Protein AF-A0A8T2I934-F1 (afdb_monomer_lite)

Sequence (112 aa):
MAALFMSQGSFARNPKDKVCKLAKNPPIPGGWTKLTGKEVRANSALKADAETTAASLMKGRYTGCTAEKVVVTKACSQVVAGTNYEYAAKAKAKCGKKTMPFSFSHTFFAPL

Foldseek 3Di:
DDDDWDFPDDDDDDLVPDAAPDPPDPDDQQHKAWDDPVRCVVDPVNVVVQQVVQQVCCVVPVDQWHKADKAWDIKIWHDDQFIKIKTKIKIWTGRPPDIDIDIDIGITTDHD

Secondary structure (DSSP, 8-state):
--------------TTSSS-TTTTS---TT-EEEPPHHHHHH-HHHHHHHHHHHHHHHHHHSTT-EEEEEEEEEEEEEESSEEEEEEEEEEEEEETTEEEEEEEEEEEEEE-

pLDDT: mean 75.2, std 19.25, range [29.81, 92.12]

Radius of gyration: 14.58 Å; chains: 1; bounding box: 34×26×46 Å

Structure (mmCIF, N/CA/C/O backbone):
data_AF-A0A8T2I934-F1
#
_entry.id   AF-A0A8T2I934-F1
#
loop_
_atom_site.group_PDB
_atom_site.id
_atom_site.type_symbol
_atom_site.label_atom_id
_atom_site.label_alt_id
_atom_site.label_comp_id
_atom_site.label_asym_id
_atom_site.label_entity_id
_atom_site.label_seq_id
_atom_site.pdbx_PDB_ins_code
_atom_site.Cartn_x
_atom_site.Cartn_y
_atom_site.Cartn_z
_atom_site.occupancy
_atom_site.B_iso_or_equiv
_atom_site.auth_seq_id
_atom_site.auth_comp_id
_atom_site.auth_asym_id
_atom_site.auth_atom_id
_atom_site.pdbx_PDB_model_num
ATOM 1 N N . MET A 1 1 ? 18.512 6.575 7.758 1.00 30.62 1 MET A N 1
ATOM 2 C CA . MET A 1 1 ? 18.098 7.293 6.533 1.00 30.62 1 MET A CA 1
ATOM 3 C C . MET A 1 1 ? 16.596 7.144 6.374 1.00 30.62 1 MET A C 1
ATOM 5 O O . MET A 1 1 ? 16.130 6.037 6.150 1.00 30.62 1 MET A O 1
ATOM 9 N N . ALA A 1 2 ? 15.838 8.219 6.597 1.00 29.81 2 ALA A N 1
ATOM 10 C CA . ALA A 1 2 ? 14.392 8.232 6.401 1.00 29.81 2 ALA A CA 1
ATOM 11 C C . ALA A 1 2 ? 14.111 8.632 4.946 1.00 29.81 2 ALA A C 1
ATOM 13 O O . ALA A 1 2 ? 14.477 9.731 4.537 1.00 29.81 2 ALA A O 1
ATOM 14 N N . ALA A 1 3 ? 13.524 7.732 4.157 1.00 33.78 3 ALA A N 1
ATOM 15 C CA . ALA A 1 3 ? 13.096 8.050 2.800 1.00 33.78 3 ALA A CA 1
ATOM 16 C C . ALA A 1 3 ? 11.909 9.025 2.868 1.00 33.78 3 ALA A C 1
ATOM 18 O O . ALA A 1 3 ? 10.849 8.686 3.398 1.00 33.78 3 ALA A O 1
ATOM 19 N N . LEU A 1 4 ? 12.103 10.250 2.368 1.00 31.94 4 LEU A N 1
ATOM 20 C CA . LEU A 1 4 ? 11.026 11.212 2.149 1.00 31.94 4 LEU A CA 1
ATOM 21 C C . LEU A 1 4 ? 10.172 10.722 0.971 1.00 31.94 4 LEU A C 1
ATOM 23 O O . LEU A 1 4 ? 10.543 10.896 -0.188 1.00 31.94 4 LEU A O 1
ATOM 27 N N . PHE A 1 5 ? 9.021 10.121 1.259 1.00 39.66 5 PHE A N 1
ATOM 28 C CA . PHE A 1 5 ? 8.003 9.856 0.245 1.00 39.66 5 PHE A CA 1
ATOM 29 C C . PHE A 1 5 ? 7.214 11.144 -0.006 1.00 39.66 5 PHE A C 1
ATOM 31 O O . PHE A 1 5 ? 6.463 11.611 0.852 1.00 39.66 5 PHE A O 1
ATOM 38 N N . MET A 1 6 ? 7.405 11.752 -1.178 1.00 36.50 6 MET A N 1
ATOM 39 C CA . MET A 1 6 ? 6.605 12.897 -1.610 1.00 36.50 6 MET A CA 1
ATOM 40 C C . MET A 1 6 ? 5.228 12.397 -2.065 1.00 36.50 6 MET A C 1
ATOM 42 O O . MET A 1 6 ? 5.071 11.869 -3.165 1.00 36.50 6 MET A O 1
ATOM 46 N N . SER A 1 7 ? 4.225 12.546 -1.198 1.00 40.16 7 SER A N 1
ATOM 47 C CA . SER A 1 7 ? 2.827 12.239 -1.511 1.00 40.16 7 SER A CA 1
ATOM 48 C C . SER A 1 7 ? 2.276 13.294 -2.475 1.00 40.16 7 SER A C 1
ATOM 50 O O . SER A 1 7 ? 2.026 14.436 -2.088 1.00 40.16 7 SER A O 1
ATOM 52 N N . GLN A 1 8 ? 2.094 12.932 -3.747 1.00 39.78 8 GLN A N 1
ATOM 53 C CA . GLN A 1 8 ? 1.314 13.749 -4.674 1.00 39.78 8 GLN A CA 1
ATOM 54 C C . GLN A 1 8 ? -0.169 13.509 -4.379 1.00 39.78 8 GLN A C 1
ATOM 56 O O . GLN A 1 8 ? -0.713 12.432 -4.617 1.00 39.78 8 GLN A O 1
ATOM 61 N N . GLY A 1 9 ? -0.819 14.502 -3.774 1.00 36.72 9 GLY A N 1
ATOM 62 C CA . GLY A 1 9 ? -2.185 14.370 -3.288 1.00 36.72 9 GLY A CA 1
ATOM 63 C C . GLY A 1 9 ? -3.198 14.006 -4.378 1.00 36.72 9 GLY A C 1
ATOM 64 O O . GLY A 1 9 ? -3.185 14.559 -5.475 1.00 36.72 9 GLY A O 1
ATOM 65 N N . SER A 1 10 ? -4.158 13.145 -4.029 1.00 39.97 10 SER A N 1
ATOM 66 C CA . SER A 1 10 ? -5.579 13.395 -4.303 1.00 39.97 10 SER A CA 1
ATOM 67 C C . SER A 1 10 ? -6.496 12.429 -3.560 1.00 39.97 10 SER A C 1
ATOM 69 O O . SER A 1 10 ? -6.422 11.207 -3.671 1.00 39.97 10 SER A O 1
ATOM 71 N N . PHE A 1 11 ? -7.393 13.064 -2.820 1.00 44.28 11 PHE A N 1
ATOM 72 C CA . PHE A 1 11 ? -8.484 12.552 -2.015 1.00 44.28 11 PHE A CA 1
ATOM 73 C C . PHE A 1 11 ? -9.619 11.995 -2.903 1.00 44.28 11 PHE A C 1
ATOM 75 O O . PHE A 1 11 ? -9.948 12.566 -3.940 1.00 44.28 11 PHE A O 1
ATOM 82 N N . ALA A 1 12 ? -10.217 10.884 -2.464 1.00 44.03 12 ALA A N 1
ATOM 83 C CA . ALA A 1 12 ? -11.557 10.384 -2.796 1.00 44.03 12 ALA A CA 1
ATOM 84 C C . ALA A 1 12 ? -12.052 10.492 -4.260 1.00 44.03 12 ALA A C 1
ATOM 86 O O . ALA A 1 12 ? -12.821 11.384 -4.607 1.00 44.03 12 ALA A O 1
ATOM 87 N N . ARG A 1 13 ? -11.781 9.470 -5.083 1.00 38.88 13 ARG A N 1
ATOM 88 C CA . ARG A 1 13 ? -12.694 9.055 -6.166 1.00 38.88 13 ARG A CA 1
ATOM 89 C C . ARG A 1 13 ? -12.865 7.539 -6.097 1.00 38.88 13 ARG A C 1
ATOM 91 O O . ARG A 1 13 ? -11.918 6.837 -5.773 1.00 38.88 13 ARG A O 1
ATOM 98 N N . ASN A 1 14 ? -14.098 7.075 -6.295 1.00 41.56 14 ASN A N 1
ATOM 99 C CA . ASN A 1 14 ? -14.557 5.681 -6.264 1.00 41.56 14 ASN A CA 1
ATOM 100 C C . ASN A 1 14 ? -13.425 4.651 -6.530 1.00 41.56 14 ASN A C 1
ATOM 102 O O . ASN A 1 14 ? -12.806 4.717 -7.592 1.00 41.56 14 ASN A O 1
ATOM 106 N N . PRO A 1 15 ? -13.152 3.675 -5.635 1.00 47.31 15 PRO A N 1
ATOM 107 C CA . PRO A 1 15 ? -12.020 2.737 -5.756 1.00 47.31 15 PRO A CA 1
ATOM 108 C C . PRO A 1 15 ? -12.062 1.839 -7.010 1.00 47.31 15 PRO A C 1
ATOM 110 O O . PRO A 1 15 ? -11.153 1.043 -7.247 1.00 47.31 15 PRO A O 1
ATOM 113 N N . LYS A 1 16 ? -13.130 1.935 -7.812 1.00 44.31 16 LYS A N 1
ATOM 114 C CA . LYS A 1 16 ? -13.274 1.286 -9.119 1.00 44.31 16 LYS A CA 1
ATOM 115 C C . LYS A 1 16 ? -12.687 2.104 -10.278 1.00 44.31 16 LYS A C 1
ATOM 117 O O . LYS A 1 16 ? -12.401 1.523 -11.319 1.00 44.31 16 LYS A O 1
ATOM 122 N N . ASP A 1 17 ? -12.502 3.413 -10.116 1.00 47.91 17 ASP A N 1
ATOM 123 C CA . ASP A 1 17 ? -12.243 4.335 -11.228 1.00 47.91 17 ASP A CA 1
ATOM 124 C C . ASP A 1 17 ? -10.767 4.632 -11.501 1.00 47.91 17 ASP A C 1
ATOM 126 O O . ASP A 1 17 ? -10.444 5.117 -12.585 1.00 47.91 17 ASP A O 1
ATOM 130 N N . LYS A 1 18 ? -9.870 4.328 -10.563 1.00 54.25 18 LYS A N 1
ATOM 131 C CA . LYS A 1 18 ? -8.427 4.528 -10.717 1.00 54.25 18 LYS A CA 1
ATOM 132 C C . LYS A 1 18 ? -7.664 3.392 -10.053 1.00 54.25 18 LYS A C 1
ATOM 134 O O . LYS A 1 18 ? -7.434 3.380 -8.850 1.00 54.25 18 LYS A O 1
ATOM 139 N N . VAL A 1 19 ? -7.379 2.386 -10.867 1.00 61.38 19 VAL A N 1
ATOM 140 C CA . VAL A 1 19 ? -6.289 1.446 -10.595 1.00 61.38 19 VAL A CA 1
ATOM 141 C C . VAL A 1 19 ? -5.466 1.256 -11.862 1.00 61.38 19 VAL A C 1
ATOM 143 O O . VAL A 1 19 ? -4.279 1.023 -11.768 1.00 61.38 19 VAL A O 1
ATOM 146 N N . CYS A 1 20 ? -6.073 1.334 -13.053 1.00 61.53 20 CYS A N 1
ATOM 147 C CA . CYS A 1 20 ? -5.355 1.147 -14.315 1.00 61.53 20 CYS A CA 1
ATOM 148 C C . CYS A 1 20 ? -6.223 1.599 -15.517 1.00 61.53 20 CYS A C 1
ATOM 150 O O . CYS A 1 20 ? -6.486 0.816 -16.434 1.00 61.53 20 CYS A O 1
ATOM 152 N N . LYS A 1 21 ? -6.737 2.843 -15.533 1.00 50.81 21 LYS A N 1
ATOM 153 C CA . LYS A 1 21 ? -7.407 3.404 -16.733 1.00 50.81 21 LYS A CA 1
ATOM 154 C C . LYS A 1 21 ? -6.354 3.720 -17.809 1.00 50.81 21 LYS A C 1
ATOM 156 O O . LYS A 1 21 ? -6.160 4.888 -18.089 1.00 50.81 21 LYS A O 1
ATOM 161 N N . LEU A 1 22 ? -5.642 2.705 -18.323 1.00 45.06 22 LEU A N 1
ATOM 162 C CA . LEU A 1 22 ? -4.811 2.732 -19.550 1.00 45.06 22 LEU A CA 1
ATOM 163 C C . LEU A 1 22 ? -4.047 1.414 -19.844 1.00 45.06 22 LEU A C 1
ATOM 165 O O . LEU A 1 22 ? -3.113 1.423 -20.634 1.00 45.06 22 LEU A O 1
ATOM 169 N N . ALA A 1 23 ? -4.427 0.251 -19.299 1.00 44.97 23 ALA A N 1
ATOM 170 C CA . ALA A 1 23 ? -3.741 -1.019 -19.610 1.00 44.97 23 ALA A CA 1
ATOM 171 C C . ALA A 1 23 ? -4.137 -1.626 -20.981 1.00 44.97 23 ALA A C 1
ATOM 173 O O . ALA A 1 23 ? -4.384 -2.827 -21.075 1.00 44.97 23 ALA A O 1
ATOM 174 N N . LYS A 1 24 ? -4.279 -0.804 -22.033 1.00 43.50 24 LYS A N 1
ATOM 175 C CA . LYS A 1 24 ? -4.669 -1.270 -23.378 1.00 43.50 24 LYS A CA 1
ATOM 176 C C . LYS A 1 24 ? -3.531 -1.367 -24.391 1.00 43.50 24 LYS A C 1
ATOM 178 O O . LYS A 1 24 ? -3.810 -1.817 -25.490 1.00 43.50 24 LYS A O 1
ATOM 183 N N . ASN A 1 25 ? -2.289 -1.019 -24.052 1.00 45.38 25 ASN A N 1
ATOM 184 C CA . ASN A 1 25 ? -1.172 -1.117 -24.995 1.00 45.38 25 ASN A CA 1
ATOM 185 C C . ASN A 1 25 ? 0.088 -1.732 -24.348 1.00 45.38 25 ASN A C 1
ATOM 187 O O . ASN A 1 25 ? 0.249 -1.601 -23.133 1.00 45.38 25 ASN A O 1
ATOM 191 N N . PRO A 1 26 ? 0.927 -2.439 -25.141 1.00 47.56 26 PRO A N 1
ATOM 192 C CA . PRO A 1 26 ? 2.117 -3.190 -24.703 1.00 47.56 26 PRO A CA 1
ATOM 193 C C . PRO A 1 26 ? 3.128 -2.335 -23.911 1.00 47.56 26 PRO A C 1
ATOM 195 O O . PRO A 1 26 ? 2.987 -1.112 -23.894 1.00 47.56 26 PRO A O 1
ATOM 198 N N . PRO A 1 27 ? 4.139 -2.946 -23.250 1.00 52.56 27 PRO A N 1
ATOM 199 C CA . PRO A 1 27 ? 5.078 -2.254 -22.363 1.00 52.56 27 PRO A CA 1
ATOM 200 C C . PRO A 1 27 ? 5.976 -1.284 -23.144 1.00 52.56 27 PRO A C 1
ATOM 202 O O . PRO A 1 27 ? 7.107 -1.593 -23.504 1.00 52.56 27 PRO A O 1
ATOM 205 N N . ILE A 1 28 ? 5.455 -0.094 -23.422 1.00 54.09 28 ILE A N 1
ATOM 206 C CA . ILE A 1 28 ? 6.238 1.057 -23.857 1.00 54.09 28 ILE A CA 1
ATOM 207 C C . ILE A 1 28 ? 6.823 1.687 -22.582 1.00 54.09 28 ILE A C 1
ATOM 209 O O . ILE A 1 28 ? 6.104 1.791 -21.579 1.00 54.09 28 ILE A O 1
ATOM 213 N N . PRO A 1 29 ? 8.098 2.111 -22.576 1.00 58.62 29 PRO A N 1
ATOM 214 C CA . PRO A 1 29 ? 8.650 2.930 -21.500 1.00 58.62 29 PRO A CA 1
ATOM 215 C C . PRO A 1 29 ? 7.702 4.089 -21.154 1.00 58.62 29 PRO A C 1
ATOM 217 O O . PRO A 1 29 ? 7.210 4.781 -22.043 1.00 58.62 29 PRO A O 1
ATOM 220 N N . GLY A 1 30 ? 7.392 4.274 -19.868 1.00 63.06 30 GLY A N 1
ATOM 221 C CA . GLY A 1 30 ? 6.409 5.267 -19.423 1.00 63.06 30 GLY A CA 1
ATOM 222 C C . GLY A 1 30 ? 4.943 4.814 -19.460 1.00 63.06 30 GLY A C 1
ATOM 223 O O . GLY A 1 30 ? 4.066 5.614 -19.144 1.00 63.06 30 GLY A O 1
ATOM 224 N N . GLY A 1 31 ? 4.632 3.559 -19.794 1.00 73.19 31 GLY A N 1
ATOM 225 C CA . GLY A 1 31 ? 3.281 2.996 -19.681 1.00 73.19 31 GLY A CA 1
ATOM 226 C C . GLY A 1 31 ? 2.940 2.486 -18.274 1.00 73.19 31 GLY A C 1
ATOM 227 O O . GLY A 1 31 ? 3.808 2.009 -17.543 1.00 73.19 31 GLY A O 1
ATOM 228 N N . TRP A 1 32 ? 1.657 2.545 -17.897 1.00 79.31 32 TRP A N 1
ATOM 229 C CA . TRP A 1 32 ? 1.162 1.888 -16.683 1.00 79.31 32 TRP A CA 1
ATOM 230 C C . TRP A 1 32 ? 1.050 0.378 -16.897 1.00 79.31 32 TRP A C 1
ATOM 232 O O . TRP A 1 32 ? 0.285 -0.090 -17.740 1.00 79.31 32 TRP A O 1
ATOM 242 N N . THR A 1 33 ? 1.767 -0.382 -16.081 1.00 82.50 33 THR A N 1
ATOM 243 C CA . THR A 1 33 ? 1.764 -1.843 -16.064 1.00 82.50 33 THR A CA 1
ATOM 244 C C . THR A 1 33 ? 1.073 -2.341 -14.804 1.00 82.50 33 THR A C 1
ATOM 246 O O . THR A 1 33 ? 1.308 -1.846 -13.705 1.00 82.50 33 THR A O 1
ATOM 249 N N . LYS A 1 34 ? 0.196 -3.336 -14.944 1.00 84.69 34 LYS A N 1
ATOM 250 C CA . LYS A 1 34 ? -0.494 -3.934 -13.801 1.00 84.69 34 LYS A CA 1
ATOM 251 C C . LYS A 1 34 ? 0.427 -4.904 -13.070 1.00 84.69 34 LYS A C 1
ATOM 253 O O . LYS A 1 34 ? 0.962 -5.816 -13.689 1.00 84.69 34 LYS A O 1
ATOM 258 N N . LEU A 1 35 ? 0.516 -4.760 -11.750 1.00 85.00 35 LEU A N 1
ATOM 259 C CA . LEU A 1 35 ? 1.269 -5.679 -10.906 1.00 85.00 35 LEU A CA 1
ATOM 260 C C . LEU A 1 35 ? 0.437 -6.925 -10.584 1.00 85.00 35 LEU A C 1
ATOM 262 O O . LEU A 1 35 ? -0.759 -6.860 -10.271 1.00 85.00 35 LEU A O 1
ATOM 266 N N . THR A 1 36 ? 1.086 -8.080 -10.638 1.00 85.75 36 THR A N 1
ATOM 267 C CA . THR A 1 36 ? 0.540 -9.359 -10.192 1.00 85.75 36 THR A CA 1
ATOM 268 C C . THR A 1 36 ? 0.408 -9.393 -8.670 1.00 85.75 36 THR A C 1
ATOM 270 O O . THR A 1 36 ? 1.103 -8.699 -7.928 1.00 85.75 36 THR A O 1
ATOM 273 N N . GLY A 1 37 ? -0.453 -10.275 -8.155 1.00 83.94 37 GLY A N 1
ATOM 274 C CA . GLY A 1 37 ? -0.620 -10.440 -6.707 1.00 83.94 37 GLY A CA 1
ATOM 275 C C . GLY A 1 37 ? 0.632 -10.939 -5.968 1.00 83.94 37 GLY A C 1
ATOM 276 O O . GLY A 1 37 ? 0.656 -10.877 -4.738 1.00 83.94 37 GLY A O 1
ATOM 277 N N . LYS A 1 38 ? 1.646 -11.455 -6.682 1.00 86.06 38 LYS A N 1
ATOM 278 C CA . LYS A 1 38 ? 2.961 -11.797 -6.117 1.00 86.06 38 LYS A CA 1
ATOM 279 C C . LYS A 1 38 ? 3.841 -10.551 -6.011 1.00 86.06 38 LYS A C 1
ATOM 281 O O . LYS A 1 38 ? 4.357 -10.286 -4.931 1.00 86.06 38 LYS A O 1
ATOM 286 N N . GLU A 1 39 ? 3.922 -9.752 -7.074 1.00 85.62 39 GLU A N 1
ATOM 287 C CA . GLU A 1 39 ? 4.679 -8.490 -7.088 1.00 85.62 39 GLU A CA 1
ATOM 288 C C . GLU A 1 39 ? 4.153 -7.506 -6.045 1.00 85.62 39 GLU A C 1
ATOM 290 O O . GLU A 1 39 ? 4.935 -6.931 -5.300 1.00 85.62 39 GLU A O 1
ATOM 295 N N . VAL A 1 40 ? 2.829 -7.388 -5.897 1.00 85.88 40 VAL A N 1
ATOM 296 C CA . VAL A 1 40 ? 2.219 -6.542 -4.855 1.00 85.88 40 VAL A CA 1
ATOM 297 C C . VAL A 1 40 ? 2.654 -6.957 -3.448 1.00 85.88 40 VAL A C 1
ATOM 299 O O . VAL A 1 40 ? 2.907 -6.102 -2.608 1.00 85.88 40 VAL A O 1
ATOM 302 N N . ARG A 1 41 ? 2.743 -8.265 -3.178 1.00 84.44 41 ARG A N 1
ATOM 303 C CA . ARG A 1 41 ? 3.138 -8.783 -1.858 1.00 84.44 41 ARG A CA 1
ATOM 304 C C . ARG A 1 41 ? 4.632 -8.638 -1.588 1.00 84.44 41 ARG A C 1
ATOM 306 O O . ARG A 1 41 ? 5.009 -8.469 -0.434 1.00 84.44 41 ARG A O 1
ATOM 313 N N . ALA A 1 42 ? 5.454 -8.723 -2.630 1.00 85.50 42 ALA A N 1
ATOM 314 C CA . ALA A 1 42 ? 6.902 -8.573 -2.537 1.00 85.50 42 ALA A CA 1
ATOM 315 C C . ALA A 1 42 ? 7.353 -7.100 -2.501 1.00 85.50 42 ALA A C 1
ATOM 317 O O . ALA A 1 42 ? 8.468 -6.815 -2.074 1.00 85.50 42 ALA A O 1
ATOM 318 N N . ASN A 1 43 ? 6.508 -6.160 -2.932 1.00 85.94 43 ASN A N 1
ATOM 319 C CA . ASN A 1 43 ? 6.865 -4.749 -3.029 1.00 85.94 43 ASN A CA 1
ATOM 320 C C . ASN A 1 43 ? 6.754 -4.037 -1.668 1.00 85.94 43 ASN A C 1
ATOM 322 O O . ASN A 1 43 ? 5.666 -3.705 -1.189 1.00 85.94 43 ASN A O 1
ATOM 326 N N . SER A 1 44 ? 7.907 -3.788 -1.048 1.00 88.44 44 SER A N 1
ATOM 327 C CA . SER A 1 44 ? 8.019 -3.110 0.247 1.00 88.44 44 SER A CA 1
ATOM 328 C C . SER A 1 44 ? 7.566 -1.648 0.201 1.00 88.44 44 SER A C 1
ATOM 330 O O . SER A 1 44 ? 6.977 -1.181 1.175 1.00 88.44 44 SER A O 1
ATOM 332 N N . ALA A 1 45 ? 7.766 -0.948 -0.921 1.00 87.00 45 ALA A N 1
ATOM 333 C CA . ALA A 1 45 ? 7.349 0.444 -1.083 1.00 87.00 45 ALA A CA 1
ATOM 334 C C . ALA A 1 45 ? 5.819 0.578 -1.060 1.00 87.00 45 ALA A C 1
ATOM 336 O O . ALA A 1 45 ? 5.287 1.397 -0.315 1.00 87.00 45 ALA A O 1
ATOM 337 N N . LEU A 1 46 ? 5.102 -0.287 -1.790 1.00 8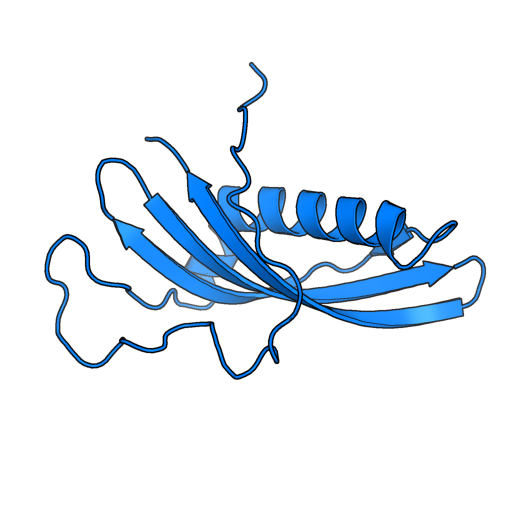8.06 46 LEU A N 1
ATOM 338 C CA . LEU A 1 46 ? 3.633 -0.336 -1.755 1.00 88.06 46 LEU A CA 1
ATOM 339 C C . LEU A 1 46 ? 3.103 -0.600 -0.342 1.00 88.06 46 LEU A C 1
ATOM 341 O O . LEU A 1 46 ? 2.110 -0.003 0.069 1.00 88.06 46 LEU A O 1
ATOM 345 N N . LYS A 1 47 ? 3.746 -1.508 0.400 1.00 89.75 47 LYS A N 1
ATOM 346 C CA . LYS A 1 47 ? 3.318 -1.856 1.758 1.00 89.75 47 LYS A CA 1
ATOM 347 C C . LYS A 1 47 ? 3.544 -0.699 2.736 1.00 89.75 47 LYS A C 1
ATOM 349 O O . LYS A 1 47 ? 2.621 -0.346 3.467 1.00 89.75 47 LYS A O 1
ATOM 354 N N . ALA A 1 48 ? 4.735 -0.103 2.718 1.00 90.88 48 ALA A N 1
ATOM 355 C CA . ALA A 1 48 ? 5.087 1.012 3.594 1.00 90.88 48 ALA A CA 1
ATOM 356 C C . ALA A 1 48 ? 4.204 2.243 3.336 1.00 90.88 48 ALA A C 1
ATOM 358 O O . ALA A 1 48 ? 3.708 2.869 4.278 1.00 90.88 48 ALA A O 1
ATOM 359 N N . ASP A 1 49 ? 3.953 2.556 2.063 1.00 91.50 49 ASP A N 1
ATOM 360 C CA . ASP A 1 49 ? 3.081 3.666 1.689 1.00 91.50 49 ASP A CA 1
ATOM 361 C C . ASP A 1 49 ? 1.616 3.396 2.072 1.00 91.50 49 ASP A C 1
ATOM 363 O O . ASP A 1 49 ? 0.957 4.267 2.642 1.00 91.50 49 ASP A O 1
ATOM 367 N N . ALA A 1 50 ? 1.110 2.173 1.863 1.00 90.69 50 ALA A N 1
ATOM 368 C CA . ALA A 1 50 ? -0.248 1.801 2.262 1.00 90.69 50 ALA A CA 1
ATOM 369 C C . ALA A 1 50 ? -0.476 1.917 3.772 1.00 90.69 50 ALA A C 1
ATOM 371 O O . ALA A 1 50 ? -1.526 2.405 4.198 1.00 90.69 50 ALA A O 1
ATOM 372 N N . GLU A 1 51 ? 0.491 1.500 4.588 1.00 90.88 51 GLU A N 1
ATOM 373 C CA . GLU A 1 51 ? 0.430 1.640 6.046 1.00 90.88 51 GLU A CA 1
ATOM 374 C C . GLU A 1 51 ? 0.459 3.120 6.467 1.00 90.88 51 GLU A C 1
ATOM 376 O O . GLU A 1 51 ? -0.378 3.556 7.264 1.00 90.88 51 GLU A O 1
ATOM 381 N N . THR A 1 52 ? 1.344 3.918 5.865 1.00 91.25 52 THR A N 1
ATOM 382 C CA . THR A 1 52 ? 1.472 5.362 6.133 1.00 91.25 52 THR A CA 1
ATOM 383 C C . THR A 1 52 ? 0.217 6.137 5.721 1.00 91.25 52 THR A C 1
ATOM 385 O O . THR A 1 52 ? -0.292 6.977 6.473 1.00 91.25 52 THR A O 1
ATOM 388 N N . THR A 1 53 ? -0.338 5.825 4.552 1.00 89.69 53 THR A N 1
ATOM 389 C CA . THR A 1 53 ? -1.578 6.420 4.046 1.00 89.69 53 THR A CA 1
ATOM 390 C C . THR A 1 53 ? -2.763 6.031 4.924 1.00 89.69 53 THR A C 1
ATOM 392 O O . THR A 1 53 ? -3.554 6.894 5.307 1.00 89.69 53 THR A O 1
ATOM 395 N N . ALA A 1 54 ? -2.871 4.760 5.324 1.00 89.44 54 ALA A N 1
ATOM 396 C CA . ALA A 1 54 ? -3.924 4.309 6.231 1.00 89.44 54 ALA A CA 1
ATOM 397 C C . ALA A 1 54 ? -3.857 5.028 7.590 1.00 89.44 54 ALA A C 1
ATOM 399 O O . ALA A 1 54 ? -4.889 5.473 8.094 1.00 89.44 54 ALA A O 1
ATOM 400 N N . ALA A 1 55 ? -2.658 5.202 8.155 1.00 88.62 55 ALA A N 1
ATOM 401 C CA . ALA A 1 55 ? -2.452 5.958 9.391 1.00 88.62 55 ALA A CA 1
ATOM 402 C C . ALA A 1 55 ? -2.812 7.447 9.232 1.00 88.62 55 ALA A C 1
ATOM 404 O O . ALA A 1 55 ? -3.432 8.039 10.118 1.00 88.62 55 ALA A O 1
ATOM 405 N N . SER A 1 56 ? -2.487 8.051 8.088 1.00 88.00 56 SER A N 1
ATOM 406 C CA . SER A 1 56 ? -2.837 9.448 7.791 1.00 88.00 56 SER A CA 1
ATOM 407 C C . SER A 1 56 ? -4.350 9.640 7.646 1.00 88.00 56 SER A C 1
ATOM 409 O O . SER A 1 56 ? -4.912 10.603 8.170 1.00 88.00 56 SER A O 1
ATOM 411 N N . LEU A 1 57 ? -5.040 8.679 7.025 1.00 85.94 57 LEU A N 1
ATOM 412 C CA . LEU A 1 57 ? -6.501 8.670 6.930 1.00 85.94 57 LEU A CA 1
ATOM 413 C C . LEU A 1 57 ? -7.179 8.539 8.301 1.00 85.94 57 LEU A C 1
ATOM 415 O O . LEU A 1 57 ? -8.262 9.098 8.482 1.00 85.94 57 LEU A O 1
ATOM 419 N N . MET A 1 58 ? -6.554 7.861 9.273 1.00 86.00 58 MET A N 1
ATOM 420 C CA . MET A 1 58 ? -7.075 7.831 10.645 1.00 86.00 58 MET A CA 1
ATOM 421 C C . MET A 1 58 ? -7.090 9.226 11.267 1.00 86.00 58 MET A C 1
ATOM 423 O O . MET A 1 58 ? -8.104 9.632 11.823 1.00 86.00 58 MET A O 1
ATOM 427 N N . LYS A 1 59 ? -6.006 9.995 11.108 1.00 82.94 59 LYS A N 1
ATOM 428 C CA . LYS A 1 59 ? -5.908 11.357 11.660 1.00 82.94 59 LYS A CA 1
ATOM 429 C C . LYS A 1 59 ? -6.932 12.320 11.052 1.00 82.94 59 LYS A C 1
ATOM 431 O O . LYS A 1 59 ? -7.407 13.204 11.752 1.00 82.94 59 LYS A O 1
ATOM 436 N N . GLY A 1 60 ? -7.261 12.156 9.768 1.00 75.81 60 GLY A N 1
ATOM 437 C CA . GLY A 1 60 ? -8.181 13.058 9.068 1.00 75.81 60 GLY A CA 1
ATOM 438 C C . GLY A 1 60 ? -9.661 12.675 9.160 1.00 75.81 60 GLY A C 1
ATOM 439 O O . GLY A 1 60 ? -10.512 13.554 9.245 1.00 75.81 60 GLY A O 1
ATOM 440 N N . ARG A 1 61 ? -9.991 11.377 9.099 1.00 71.62 61 ARG A N 1
ATOM 441 C CA . ARG A 1 61 ? -11.375 10.904 8.886 1.00 71.62 61 ARG A CA 1
ATOM 442 C C . ARG A 1 61 ? -11.909 9.988 9.988 1.00 71.62 61 ARG A C 1
ATOM 444 O O . ARG A 1 61 ? -13.121 9.834 10.103 1.00 71.62 61 ARG A O 1
ATOM 451 N N . TYR A 1 62 ? -11.026 9.381 10.778 1.00 75.12 62 TYR A N 1
ATOM 452 C CA . TYR A 1 62 ? -11.370 8.417 11.827 1.00 75.12 62 TYR A CA 1
ATOM 453 C C . TYR A 1 62 ? -10.643 8.772 13.131 1.00 75.12 62 TYR A C 1
ATOM 455 O O . TYR A 1 62 ? -9.885 7.971 13.678 1.00 75.12 62 TYR A O 1
ATOM 463 N N . THR A 1 63 ? -10.832 10.006 13.604 1.00 77.62 63 THR A N 1
ATOM 464 C CA . THR A 1 63 ? -10.163 10.534 14.799 1.00 77.62 63 THR A CA 1
ATOM 465 C C . THR A 1 63 ? -10.391 9.621 16.006 1.00 77.62 63 THR A C 1
ATOM 467 O O . THR A 1 63 ? -11.519 9.224 16.289 1.00 77.62 63 THR A O 1
ATOM 470 N N . GLY A 1 64 ? -9.315 9.269 16.716 1.00 82.19 64 GLY A N 1
ATOM 471 C CA . GLY A 1 64 ? -9.369 8.331 17.846 1.00 82.19 64 GLY A CA 1
ATOM 472 C C . GLY A 1 64 ? -9.414 6.849 17.450 1.00 82.19 64 GLY A C 1
ATOM 473 O O . GLY A 1 64 ? -9.606 5.994 18.315 1.00 82.19 64 GLY A O 1
ATOM 474 N N . CYS A 1 65 ? -9.229 6.530 16.167 1.00 87.81 65 CYS A N 1
ATOM 475 C CA . CYS A 1 65 ? -9.153 5.163 15.665 1.00 87.81 65 CYS A CA 1
ATOM 476 C C . CYS A 1 65 ? -7.749 4.820 15.152 1.00 87.81 65 CYS A C 1
ATOM 478 O O . CYS A 1 65 ? -6.987 5.692 14.734 1.00 87.81 65 CYS A O 1
ATOM 480 N N . THR A 1 66 ? -7.415 3.531 15.142 1.00 89.44 66 THR A N 1
ATOM 481 C CA . THR A 1 66 ? -6.177 3.005 14.553 1.00 89.44 66 THR A CA 1
ATOM 482 C C . THR A 1 66 ? -6.473 2.166 13.314 1.00 89.44 66 THR A C 1
ATOM 484 O O . THR A 1 66 ? -7.498 1.488 13.233 1.00 89.44 66 THR A O 1
ATOM 487 N N . ALA A 1 67 ? -5.581 2.214 12.323 1.00 89.75 67 ALA A N 1
ATOM 488 C CA . ALA A 1 67 ? -5.683 1.369 11.141 1.00 89.75 67 ALA A CA 1
ATOM 489 C C . ALA A 1 67 ? -5.074 -0.011 11.430 1.00 89.75 67 ALA A C 1
ATOM 491 O O . ALA A 1 67 ? -3.931 -0.116 11.860 1.00 89.75 67 ALA A O 1
ATOM 492 N N . GLU A 1 68 ? -5.824 -1.072 11.14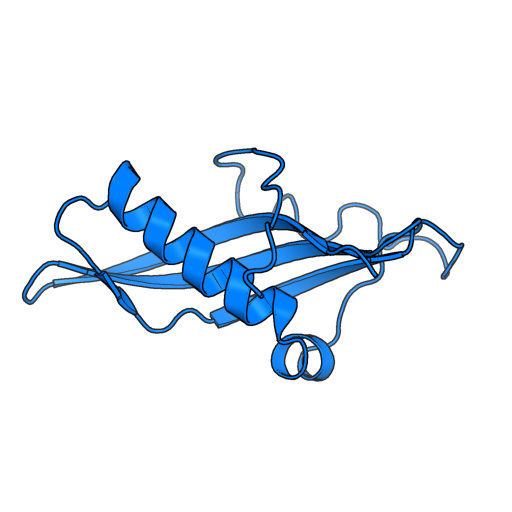9 1.00 90.44 68 GLU A N 1
ATOM 493 C CA . GLU A 1 68 ? -5.394 -2.466 11.241 1.00 90.44 68 GLU A CA 1
ATOM 494 C C . GLU A 1 68 ? -5.676 -3.202 9.921 1.00 90.44 68 GLU A C 1
ATOM 496 O O . GLU A 1 68 ? -6.566 -2.830 9.151 1.00 90.44 68 GLU A O 1
ATOM 501 N N . LYS A 1 69 ? -4.954 -4.306 9.677 1.00 90.19 69 LYS A N 1
ATOM 502 C CA . LYS A 1 69 ? -5.167 -5.211 8.528 1.00 90.19 69 LYS A CA 1
ATOM 503 C C . LYS A 1 69 ? -5.168 -4.482 7.175 1.00 90.19 69 LYS A C 1
ATOM 505 O O . LYS A 1 69 ? -6.078 -4.676 6.369 1.00 90.19 69 LYS A O 1
ATOM 510 N N . VAL A 1 70 ? -4.157 -3.645 6.942 1.00 91.75 70 VAL A N 1
ATOM 511 C CA . VAL A 1 70 ? -3.956 -2.956 5.661 1.00 91.75 70 VAL A CA 1
ATOM 512 C C . VAL A 1 70 ? -3.512 -3.972 4.608 1.00 91.75 70 VAL A C 1
ATOM 514 O O . VAL A 1 70 ? -2.493 -4.640 4.760 1.00 91.75 70 VAL A O 1
ATOM 517 N N . VAL A 1 71 ? -4.299 -4.116 3.545 1.00 91.00 71 VAL A N 1
ATOM 518 C CA . VAL A 1 71 ? -4.053 -5.060 2.453 1.00 91.00 71 VAL A CA 1
ATOM 519 C C . VAL A 1 71 ? -4.210 -4.339 1.127 1.00 91.00 71 VAL A C 1
ATOM 521 O O . VAL A 1 71 ? -5.306 -3.895 0.775 1.00 91.00 71 VAL A O 1
ATOM 524 N N . VAL A 1 72 ? -3.125 -4.271 0.358 1.00 90.19 72 VAL A N 1
ATOM 525 C CA . VAL A 1 72 ? -3.161 -3.810 -1.031 1.00 90.19 72 VAL A CA 1
ATOM 526 C C . VAL A 1 72 ? -3.825 -4.888 -1.888 1.00 90.19 72 VAL A C 1
ATOM 528 O O . VAL A 1 72 ? -3.402 -6.041 -1.913 1.00 90.19 72 VAL A O 1
ATOM 531 N N . THR A 1 73 ? -4.906 -4.523 -2.570 1.00 87.62 73 THR A N 1
ATOM 532 C CA . THR A 1 73 ? -5.740 -5.451 -3.352 1.00 87.62 73 THR A CA 1
ATOM 533 C C . THR A 1 73 ? -5.434 -5.418 -4.841 1.00 87.62 73 THR A C 1
ATOM 535 O O . THR A 1 73 ? -5.567 -6.433 -5.522 1.00 87.62 73 THR A O 1
ATOM 538 N N . LYS A 1 74 ? -5.043 -4.254 -5.360 1.00 85.62 74 LYS A N 1
ATOM 539 C CA . LYS A 1 74 ? -4.634 -4.061 -6.749 1.00 85.62 74 LYS A CA 1
ATOM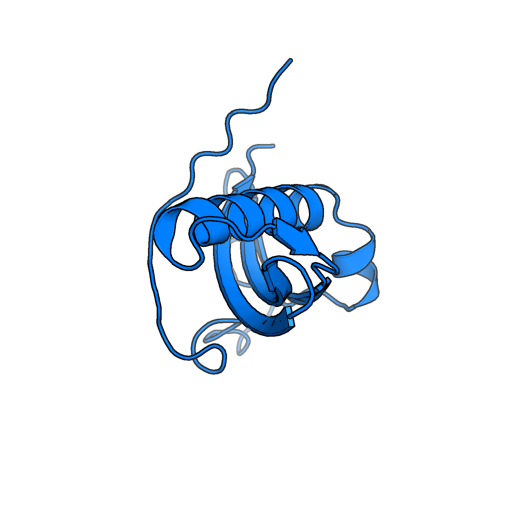 540 C C . LYS A 1 74 ? -3.580 -2.968 -6.790 1.00 85.62 74 LYS A C 1
ATOM 542 O O . LYS A 1 74 ? -3.717 -2.001 -6.046 1.00 85.62 74 LYS A O 1
ATOM 547 N N . ALA A 1 75 ? -2.596 -3.103 -7.667 1.00 86.38 75 ALA A N 1
ATOM 548 C CA . ALA A 1 75 ? -1.636 -2.046 -7.928 1.00 86.38 75 ALA A CA 1
ATOM 549 C C . ALA A 1 75 ? -1.185 -2.058 -9.389 1.00 86.38 75 ALA A C 1
ATOM 551 O O . ALA A 1 75 ? -1.239 -3.094 -10.060 1.00 86.38 75 ALA A O 1
ATOM 552 N N . CYS A 1 76 ? -0.731 -0.906 -9.850 1.00 86.25 76 CYS A N 1
ATOM 553 C CA . CYS A 1 76 ? -0.073 -0.695 -11.121 1.00 86.25 76 CYS A CA 1
ATOM 554 C C . CYS A 1 76 ? 1.188 0.145 -10.885 1.00 86.25 76 CYS A C 1
ATOM 556 O O . CYS A 1 76 ? 1.263 0.907 -9.919 1.00 86.25 76 CYS A O 1
ATOM 558 N N . SER A 1 77 ? 2.183 -0.026 -11.745 1.00 86.56 77 SER A N 1
ATOM 559 C CA . SER A 1 77 ? 3.426 0.737 -11.733 1.00 86.56 77 SER A CA 1
ATOM 560 C C . SER A 1 77 ? 3.672 1.376 -13.092 1.00 86.56 77 SER A C 1
ATOM 562 O O . SER A 1 77 ? 3.225 0.875 -14.120 1.00 86.56 77 SER A O 1
ATOM 564 N N . GLN A 1 78 ? 4.392 2.485 -13.106 1.00 85.12 78 GLN A N 1
ATOM 565 C CA . GLN A 1 78 ? 4.854 3.142 -14.319 1.00 85.12 78 GLN A CA 1
ATOM 566 C C . GLN A 1 78 ? 6.310 3.540 -14.101 1.00 85.12 78 GLN A C 1
ATOM 568 O O . GLN A 1 78 ? 6.627 4.289 -13.176 1.00 85.12 78 GLN A O 1
ATOM 573 N N . VAL A 1 79 ? 7.191 3.015 -14.951 1.00 84.56 79 VAL A N 1
ATOM 574 C CA . VAL A 1 79 ? 8.624 3.319 -14.911 1.00 84.56 79 VAL A CA 1
ATOM 575 C C . VAL A 1 79 ? 8.876 4.623 -15.667 1.00 84.56 79 VAL A C 1
ATOM 577 O O . VAL A 1 79 ? 8.502 4.749 -16.834 1.00 84.56 79 VAL A O 1
ATOM 580 N N . VAL A 1 80 ? 9.491 5.583 -14.982 1.00 81.50 80 VAL A N 1
ATOM 581 C CA . VAL A 1 80 ? 9.933 6.89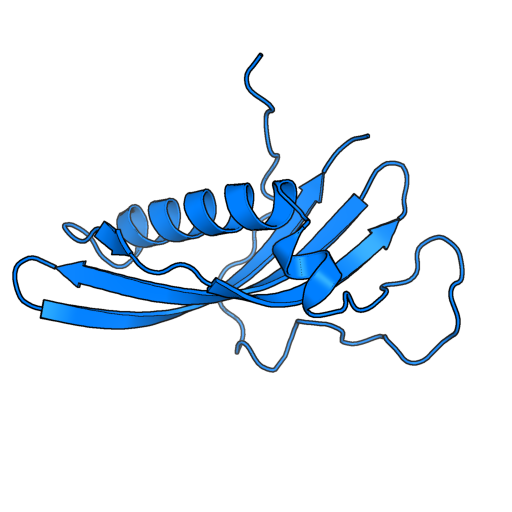5 -15.490 1.00 81.50 80 VAL A CA 1
ATOM 582 C C . VAL A 1 80 ? 11.403 7.102 -15.073 1.00 81.50 80 VAL A C 1
ATOM 584 O O . VAL A 1 80 ? 12.164 6.142 -15.080 1.00 81.50 80 VAL A O 1
ATOM 587 N N . ALA A 1 81 ? 11.820 8.295 -14.631 1.00 80.94 81 ALA A N 1
ATOM 588 C CA . ALA A 1 81 ? 13.090 8.504 -13.905 1.00 80.94 81 ALA A CA 1
ATOM 589 C C . ALA A 1 81 ? 13.100 7.908 -12.468 1.00 80.94 81 ALA A C 1
ATOM 591 O O . ALA A 1 81 ? 14.005 8.149 -11.678 1.00 80.94 81 ALA A O 1
ATOM 592 N N . GLY A 1 82 ? 12.052 7.164 -12.128 1.00 83.81 82 GLY A N 1
ATOM 593 C CA . GLY A 1 82 ? 11.775 6.474 -10.876 1.00 83.81 82 GLY A CA 1
ATOM 594 C C . GLY A 1 82 ? 10.604 5.524 -11.127 1.00 83.81 82 GLY A C 1
ATOM 595 O O . GLY A 1 82 ? 10.353 5.143 -12.273 1.00 83.81 82 GLY A O 1
ATOM 596 N N . THR A 1 83 ? 9.826 5.185 -10.103 1.00 85.19 83 THR A N 1
ATOM 597 C CA . THR A 1 83 ? 8.601 4.393 -10.285 1.00 85.19 83 THR A CA 1
ATOM 598 C C . THR A 1 83 ? 7.397 5.102 -9.686 1.00 85.19 83 THR A C 1
ATOM 600 O O . THR A 1 83 ? 7.325 5.306 -8.476 1.00 85.19 83 THR A O 1
ATOM 603 N N . ASN A 1 84 ? 6.417 5.439 -10.522 1.00 87.00 84 ASN A N 1
ATOM 604 C CA . ASN A 1 84 ? 5.088 5.801 -10.040 1.00 87.00 84 ASN A CA 1
ATOM 605 C C . ASN A 1 84 ? 4.327 4.522 -9.696 1.00 87.00 84 ASN A C 1
ATOM 607 O O . ASN A 1 84 ? 4.334 3.564 -10.471 1.00 87.00 84 ASN A O 1
ATOM 611 N N . TYR A 1 85 ? 3.627 4.525 -8.570 1.00 86.50 85 TYR A N 1
ATOM 612 C CA . TYR A 1 85 ? 2.737 3.455 -8.150 1.00 86.50 85 TYR A CA 1
ATOM 613 C C . TYR A 1 85 ? 1.330 3.996 -7.958 1.00 86.50 85 TYR A C 1
ATOM 615 O O . TYR A 1 85 ? 1.142 5.058 -7.375 1.00 86.50 85 TYR A O 1
ATOM 623 N N . GLU A 1 86 ? 0.337 3.234 -8.395 1.00 88.25 86 GLU A N 1
ATOM 624 C CA . GLU A 1 86 ? -1.075 3.474 -8.110 1.00 88.25 86 GLU A CA 1
ATOM 625 C C . GLU A 1 86 ? -1.660 2.194 -7.533 1.00 88.25 86 GLU A C 1
ATOM 627 O O . GLU A 1 86 ? -1.501 1.120 -8.115 1.00 88.25 86 GLU A O 1
ATOM 632 N N . TYR A 1 87 ? -2.325 2.272 -6.384 1.00 88.62 87 TYR A N 1
ATOM 633 C CA . TYR A 1 87 ? -2.895 1.090 -5.750 1.00 88.62 87 TYR A CA 1
ATOM 634 C C . TYR A 1 87 ? -4.238 1.353 -5.084 1.00 88.62 87 TYR A C 1
ATOM 636 O O . TYR A 1 87 ? -4.580 2.471 -4.708 1.00 88.62 87 TYR A O 1
ATOM 644 N N . ALA A 1 88 ? -4.993 0.271 -4.905 1.00 89.88 88 ALA A N 1
ATOM 645 C CA . ALA A 1 88 ? -6.199 0.219 -4.094 1.00 89.88 88 ALA A CA 1
ATOM 646 C C . ALA A 1 88 ? -5.989 -0.745 -2.927 1.00 89.88 88 ALA A C 1
ATOM 648 O O . ALA A 1 88 ? -5.638 -1.914 -3.126 1.00 89.88 88 ALA A O 1
ATOM 649 N N . ALA A 1 89 ? -6.261 -0.281 -1.715 1.00 90.31 89 ALA A N 1
ATOM 650 C CA . ALA A 1 89 ? -6.099 -1.030 -0.483 1.00 90.31 89 ALA A CA 1
ATOM 651 C C . ALA A 1 89 ? -7.394 -1.078 0.335 1.00 90.31 89 ALA A C 1
ATOM 653 O O . ALA A 1 89 ? -8.280 -0.225 0.237 1.00 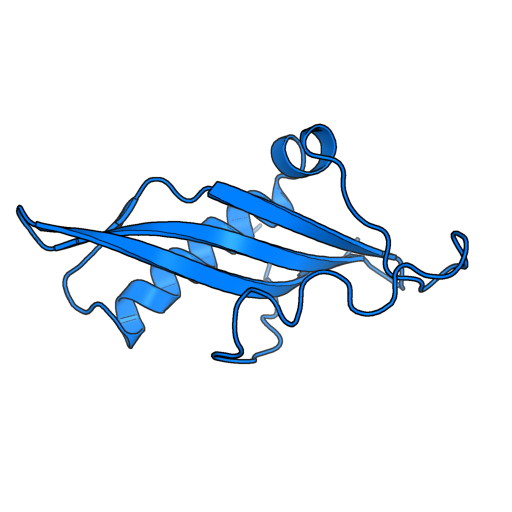90.31 89 ALA A O 1
ATOM 654 N N . LYS A 1 90 ? -7.494 -2.120 1.157 1.00 91.69 90 LYS A N 1
ATOM 655 C CA . LYS A 1 90 ? -8.528 -2.299 2.173 1.00 91.69 90 LYS A CA 1
ATOM 656 C C . LYS A 1 90 ? -7.867 -2.313 3.536 1.00 91.69 90 LYS A C 1
ATOM 658 O O . LYS A 1 90 ? -6.808 -2.908 3.695 1.00 91.69 90 LYS A O 1
ATOM 663 N N . ALA A 1 91 ? -8.507 -1.698 4.512 1.00 92.12 91 ALA A N 1
ATOM 664 C CA . ALA A 1 91 ? -8.053 -1.688 5.891 1.00 92.12 91 ALA A CA 1
ATOM 665 C C . ALA A 1 91 ? -9.260 -1.707 6.837 1.00 92.12 91 ALA A C 1
ATOM 667 O O . ALA A 1 91 ? -10.414 -1.595 6.412 1.00 92.12 91 ALA A O 1
ATOM 668 N N . LYS A 1 92 ? -9.004 -1.891 8.130 1.00 91.75 92 LYS A N 1
ATOM 669 C CA . LYS A 1 92 ? -10.010 -1.793 9.187 1.00 91.75 92 LYS A CA 1
ATOM 670 C C . LYS A 1 92 ? -9.631 -0.665 10.130 1.00 91.75 92 LYS A C 1
ATOM 672 O O . LYS A 1 92 ? -8.520 -0.642 10.638 1.00 91.75 92 LYS A O 1
ATOM 677 N N . ALA A 1 93 ? -10.550 0.259 10.366 1.00 90.69 93 ALA A N 1
ATOM 678 C CA . ALA A 1 93 ? -10.422 1.254 11.416 1.00 90.69 93 ALA A CA 1
ATOM 679 C C . ALA A 1 93 ? -10.927 0.632 12.720 1.00 90.69 93 ALA A C 1
ATOM 681 O O . ALA A 1 93 ? -12.062 0.151 12.773 1.00 90.69 93 ALA A O 1
ATOM 682 N N . LYS A 1 94 ? -10.098 0.619 13.758 1.00 91.94 94 LYS A N 1
ATOM 683 C CA . LYS A 1 94 ? -10.460 0.169 15.099 1.00 91.94 94 LYS A CA 1
ATOM 684 C C . LYS A 1 94 ? -10.625 1.377 16.005 1.00 91.94 94 LYS A C 1
ATOM 686 O O . LYS A 1 94 ? -9.667 2.090 16.274 1.00 91.94 94 LYS A O 1
ATOM 691 N N . CYS A 1 95 ? -11.846 1.585 16.474 1.00 89.25 95 CYS A N 1
ATOM 692 C CA . CYS A 1 95 ? -12.229 2.682 17.353 1.00 89.25 95 CYS A CA 1
ATOM 693 C C . CYS A 1 95 ? -12.721 2.062 18.669 1.00 89.25 95 CYS A C 1
ATOM 695 O O . CYS A 1 95 ? -13.878 1.640 18.782 1.00 89.25 95 CYS A O 1
ATOM 697 N N . GLY A 1 96 ? -11.821 1.896 19.641 1.00 85.62 96 GLY A N 1
ATOM 698 C CA . GLY A 1 96 ? -12.107 1.127 20.856 1.00 85.62 96 GLY A CA 1
ATOM 699 C C . GLY A 1 96 ? -12.497 -0.325 20.537 1.00 85.62 96 GLY A C 1
ATOM 700 O O . GLY A 1 96 ? -11.703 -1.075 19.972 1.00 85.62 96 GLY A O 1
ATOM 701 N N . LYS A 1 97 ? -13.731 -0.724 20.882 1.00 83.06 97 LYS A N 1
ATOM 702 C CA . LYS A 1 97 ? -14.276 -2.075 20.612 1.00 83.06 97 LYS A CA 1
ATOM 703 C C . LYS A 1 97 ? -14.902 -2.226 19.218 1.00 83.06 97 LYS A C 1
ATOM 705 O O . LYS A 1 97 ? -15.205 -3.343 18.806 1.00 83.06 97 LYS A O 1
ATOM 710 N N . LYS A 1 98 ? -15.127 -1.127 18.490 1.00 86.31 98 LYS A N 1
ATOM 711 C CA . LYS A 1 98 ? -15.752 -1.154 17.160 1.00 86.31 98 LYS A CA 1
ATOM 712 C C . LYS A 1 98 ? -14.682 -1.288 16.084 1.00 86.31 98 LYS A C 1
ATOM 714 O O . LYS A 1 98 ? -13.656 -0.615 16.139 1.00 86.31 98 LYS A O 1
ATOM 719 N N . THR A 1 99 ? -14.943 -2.127 15.085 1.00 88.75 99 THR A N 1
ATOM 720 C CA . THR A 1 99 ? -14.103 -2.228 13.886 1.00 88.75 99 THR A CA 1
ATOM 721 C C . THR A 1 99 ? -14.938 -1.945 12.649 1.00 88.75 99 THR A C 1
ATOM 723 O O . THR A 1 99 ? -16.026 -2.495 12.490 1.00 88.75 99 THR A O 1
ATOM 726 N N . MET A 1 100 ? -14.443 -1.069 11.779 1.00 88.12 100 MET A N 1
ATOM 727 C CA . MET A 1 100 ? -15.132 -0.657 10.558 1.00 88.12 100 MET A CA 1
ATOM 728 C C . MET A 1 100 ? -14.211 -0.868 9.355 1.00 88.12 100 MET A C 1
ATOM 730 O O . MET A 1 100 ? -13.087 -0.363 9.359 1.00 88.12 100 MET A O 1
ATOM 734 N N . PRO A 1 101 ? -14.631 -1.619 8.324 1.00 89.94 101 PRO A N 1
ATOM 735 C CA . PRO A 1 101 ? -13.844 -1.746 7.110 1.00 89.94 101 PRO A CA 1
ATOM 736 C C . PRO A 1 101 ? -13.872 -0.429 6.331 1.00 89.94 101 PRO A C 1
ATOM 738 O O . PRO A 1 101 ? -14.918 0.200 6.188 1.00 89.94 101 PRO A O 1
ATOM 741 N N . PHE A 1 102 ? -12.733 -0.042 5.772 1.00 87.12 102 PHE A N 1
ATOM 742 C CA . PHE A 1 102 ? -12.650 1.058 4.822 1.00 87.12 102 PHE A CA 1
ATOM 743 C C . PHE A 1 102 ? -11.729 0.682 3.662 1.00 87.12 102 PHE A C 1
ATOM 745 O O . PHE A 1 102 ? -10.885 -0.211 3.756 1.00 87.12 102 PHE A O 1
ATOM 752 N N . SER A 1 103 ? -11.948 1.324 2.521 1.00 90.00 103 SER A N 1
ATOM 753 C CA . SER A 1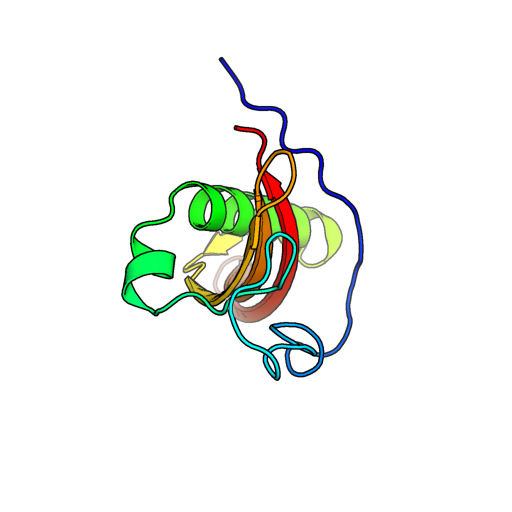 103 ? -11.140 1.141 1.316 1.00 90.00 103 SER A CA 1
ATOM 754 C C . SER A 1 103 ? -10.608 2.490 0.874 1.00 90.00 103 SER A C 1
ATOM 756 O O . SER A 1 103 ? -11.297 3.502 1.007 1.00 90.00 103 SER A O 1
ATOM 758 N N . PHE A 1 104 ? -9.395 2.497 0.344 1.00 87.00 104 PHE A N 1
ATOM 759 C CA . PHE A 1 104 ? -8.754 3.696 -0.166 1.00 87.00 104 PHE A CA 1
ATOM 760 C C . PHE A 1 104 ? -7.896 3.357 -1.378 1.00 87.00 104 PHE A C 1
ATOM 762 O O . PHE A 1 104 ? -7.545 2.201 -1.612 1.00 87.00 104 PHE A O 1
ATOM 769 N N . SER A 1 105 ? -7.583 4.376 -2.160 1.00 87.75 105 SER A N 1
ATOM 770 C CA . SER A 1 105 ? -6.640 4.296 -3.265 1.00 87.75 105 SER A CA 1
ATOM 771 C C . SER A 1 105 ? -5.649 5.437 -3.141 1.00 87.75 105 SER A C 1
ATOM 773 O O . SER A 1 105 ? -6.029 6.526 -2.702 1.00 87.75 105 SER A O 1
ATOM 775 N N . HIS A 1 106 ? -4.404 5.191 -3.523 1.00 85.88 106 HIS A N 1
ATOM 776 C CA . HIS A 1 106 ? -3.355 6.198 -3.483 1.00 85.88 106 HIS A CA 1
ATOM 777 C C . HIS A 1 106 ? -2.415 6.051 -4.674 1.00 85.88 106 HIS A C 1
ATOM 779 O O . HIS A 1 106 ? -2.253 4.957 -5.221 1.00 85.88 106 HIS A O 1
ATOM 785 N N . THR A 1 107 ? -1.806 7.172 -5.047 1.00 86.38 107 THR A N 1
ATOM 786 C CA . THR A 1 107 ? -0.768 7.250 -6.065 1.00 86.38 107 THR A CA 1
ATOM 787 C C . THR A 1 107 ? 0.443 7.920 -5.435 1.00 86.38 107 THR A C 1
ATOM 789 O O . THR A 1 107 ? 0.303 8.999 -4.867 1.00 86.38 107 THR A O 1
ATOM 792 N N . PHE A 1 108 ? 1.614 7.300 -5.539 1.00 85.69 108 PHE A N 1
ATOM 793 C CA . PHE A 1 108 ? 2.860 7.854 -5.011 1.00 85.69 108 PHE A CA 1
ATOM 794 C C . PHE A 1 108 ? 4.030 7.593 -5.959 1.00 85.69 108 PHE A C 1
ATOM 796 O O . PHE A 1 108 ? 3.975 6.702 -6.808 1.00 85.69 108 PHE A O 1
ATOM 803 N N . PHE A 1 109 ? 5.094 8.375 -5.799 1.00 85.00 109 PHE A N 1
ATOM 804 C CA . PHE A 1 109 ? 6.341 8.222 -6.540 1.00 85.00 109 PHE A CA 1
ATOM 805 C C . PHE A 1 109 ? 7.428 7.647 -5.629 1.00 85.00 109 PHE A C 1
ATOM 807 O O . PHE A 1 109 ? 7.658 8.156 -4.532 1.00 85.00 109 PHE A O 1
ATOM 814 N N . ALA A 1 110 ? 8.097 6.595 -6.093 1.00 84.00 110 ALA A N 1
ATOM 815 C CA . ALA A 1 110 ? 9.283 6.026 -5.472 1.00 84.00 110 ALA A CA 1
ATOM 816 C C . ALA A 1 110 ? 10.514 6.372 -6.331 1.00 84.00 110 ALA A C 1
ATOM 818 O O . ALA A 1 110 ? 10.590 5.901 -7.473 1.00 84.00 110 ALA A O 1
ATOM 819 N N . PRO A 1 111 ? 11.462 7.187 -5.832 1.00 82.31 111 PRO A N 1
ATOM 820 C CA . PRO A 1 111 ? 12.730 7.407 -6.523 1.00 82.31 111 PRO A CA 1
ATOM 821 C C . PRO A 1 111 ? 13.556 6.109 -6.562 1.00 82.31 111 PRO A C 1
ATOM 823 O O . PRO A 1 111 ? 13.390 5.250 -5.693 1.00 82.31 111 PRO A O 1
ATOM 826 N N . LEU A 1 112 ? 14.394 5.967 -7.596 1.00 68.50 112 LEU A N 1
ATOM 827 C CA . LEU A 1 112 ? 15.389 4.890 -7.710 1.00 68.50 112 LEU A CA 1
ATOM 828 C C . LEU A 1 112 ? 16.533 5.076 -6.708 1.00 68.50 112 LEU A C 1
ATOM 830 O O . LEU A 1 112 ? 16.869 6.246 -6.414 1.00 68.50 112 LEU A O 1
#